Protein AF-A0A3M1FU37-F1 (afdb_monomer)

Foldseek 3Di:
DEEEAPDPCRVVVQVVCVVVVHFGDPDPPDPDQWDAGPVRPDIYGYDHLVCQVVCCVVVVHVYYDHDD

Nearest PDB structures (foldseek):
  6r02-assembly1_G  TM=8.426E-01  e=1.234E-04  Psychrobacter arcticus
  8oy0-assembly1_H  TM=8.400E-01  e=2.272E-04  Acinetobacter baumannii ATCC 17978
  7z8u-assembly1_A-2  TM=8.451E-01  e=6.283E-04  Psychrobacter arcticus
  6fua-assembly1_C-2  TM=8.507E-01  e=2.130E-03  Psychrobacter arcticus 273-4
  7dah-assembly1_A  TM=7.829E-01  e=2.619E-02  Vibrio cholerae M66-2

pLDDT: mean 84.48, std 8.18, range [63.25, 95.06]

Radius of gyration: 10.79 Å; Cα contacts (8 Å, |Δi|>4): 107; chains: 1; bounding box: 22×25×28 Å

Secondary structure (DSSP, 8-state):
-EEEE-SHHHHHHHHHHHHTT----S-S--S-SEEEEGGGTEEEEEE-TTTHHHHHHTTS-SEE----

Structure (mmCIF, N/CA/C/O backbone):
data_AF-A0A3M1FU37-F1
#
_entry.id   AF-A0A3M1FU37-F1
#
loop_
_atom_site.group_PDB
_atom_site.id
_atom_site.type_symbol
_atom_site.label_atom_id
_atom_site.label_alt_id
_atom_site.label_comp_id
_atom_site.label_asym_id
_atom_site.label_entity_id
_atom_site.label_seq_id
_atom_site.pdbx_PDB_ins_code
_atom_site.Cartn_x
_atom_site.Cartn_y
_atom_site.Cartn_z
_atom_site.occupancy
_atom_site.B_iso_or_equiv
_atom_site.auth_seq_id
_atom_site.auth_comp_id
_atom_site.auth_asym_id
_atom_site.auth_atom_id
_atom_site.pdbx_PDB_model_num
ATOM 1 N N . MET A 1 1 ? -8.163 -4.159 2.882 1.00 84.75 1 MET A N 1
ATOM 2 C CA . MET A 1 1 ? -6.701 -4.309 2.993 1.00 84.75 1 MET A CA 1
ATOM 3 C C . MET A 1 1 ? -6.028 -3.487 1.898 1.00 84.75 1 MET A C 1
ATOM 5 O O . MET A 1 1 ? -6.412 -3.601 0.747 1.00 84.75 1 MET A O 1
ATOM 9 N N . PHE A 1 2 ? -5.065 -2.632 2.242 1.00 90.69 2 PHE A N 1
ATOM 10 C CA . PHE A 1 2 ? -4.367 -1.727 1.319 1.00 90.69 2 PHE A CA 1
ATOM 11 C C . PHE A 1 2 ? -2.928 -2.190 1.066 1.00 90.69 2 PHE A C 1
ATOM 13 O O . PHE A 1 2 ? -2.195 -2.433 2.021 1.00 90.69 2 PHE A O 1
ATOM 20 N N . ALA A 1 3 ? -2.478 -2.242 -0.183 1.00 92.69 3 ALA A N 1
ATOM 21 C CA . ALA A 1 3 ? -1.088 -2.488 -0.548 1.00 92.69 3 ALA A CA 1
ATOM 22 C C . ALA A 1 3 ? -0.293 -1.177 -0.612 1.00 92.69 3 ALA A C 1
ATOM 24 O O . ALA A 1 3 ? -0.555 -0.298 -1.435 1.00 92.69 3 ALA A O 1
ATOM 25 N N . LEU A 1 4 ? 0.701 -1.044 0.265 1.00 90.38 4 LEU A N 1
ATOM 26 C CA . LEU A 1 4 ? 1.574 0.122 0.335 1.00 90.38 4 LEU A CA 1
ATOM 27 C C . LEU A 1 4 ? 3.010 -0.227 -0.065 1.00 90.38 4 LEU A C 1
ATOM 29 O O . LEU A 1 4 ? 3.529 -1.272 0.339 1.00 90.38 4 LEU A O 1
ATOM 33 N N . PRO A 1 5 ? 3.690 0.660 -0.808 1.00 89.81 5 PRO A N 1
ATOM 34 C CA . PRO A 1 5 ? 5.058 0.435 -1.233 1.00 89.81 5 PRO A CA 1
ATOM 35 C C . PRO A 1 5 ? 6.018 0.674 -0.061 1.00 89.81 5 PRO A C 1
ATOM 37 O O . PRO A 1 5 ? 5.887 1.644 0.687 1.00 89.81 5 PRO A O 1
ATOM 40 N N . LYS A 1 6 ? 7.037 -0.177 0.084 1.00 85.81 6 LYS A N 1
ATOM 41 C CA . LYS A 1 6 ? 8.188 0.090 0.962 1.00 85.81 6 LYS A CA 1
ATOM 42 C C . LYS A 1 6 ? 9.145 1.115 0.349 1.00 85.81 6 LYS A C 1
ATOM 44 O O . LYS A 1 6 ? 9.297 1.205 -0.867 1.00 85.81 6 LYS A O 1
ATOM 49 N N . GLY A 1 7 ? 9.856 1.841 1.214 1.00 82.00 7 GLY A N 1
ATOM 50 C CA . GLY A 1 7 ? 10.921 2.768 0.827 1.00 82.00 7 GLY A CA 1
ATOM 51 C C . GLY A 1 7 ? 10.427 4.197 0.609 1.00 82.00 7 GLY A C 1
ATOM 52 O O . GLY A 1 7 ? 9.617 4.700 1.381 1.00 82.00 7 GLY A O 1
ATOM 53 N N . ARG A 1 8 ? 10.934 4.864 -0.435 1.00 81.81 8 ARG A N 1
ATOM 54 C CA . ARG A 1 8 ? 10.758 6.312 -0.660 1.00 81.81 8 ARG A CA 1
ATOM 55 C C . ARG A 1 8 ? 9.293 6.752 -0.757 1.00 81.81 8 ARG A C 1
ATOM 57 O O . ARG A 1 8 ? 8.944 7.803 -0.236 1.00 81.81 8 ARG A O 1
ATOM 64 N N . LEU A 1 9 ? 8.447 5.948 -1.402 1.00 84.94 9 LEU A N 1
ATOM 65 C CA . LEU A 1 9 ? 7.024 6.262 -1.563 1.00 84.94 9 LEU A CA 1
ATOM 66 C C . LEU A 1 9 ? 6.219 6.052 -0.280 1.00 84.94 9 LEU A C 1
ATOM 68 O O . LEU A 1 9 ? 5.168 6.663 -0.139 1.00 84.94 9 LEU A O 1
ATOM 72 N N . ALA A 1 10 ? 6.719 5.259 0.672 1.00 85.06 10 ALA A N 1
ATOM 73 C CA . ALA A 1 10 ? 5.974 4.891 1.869 1.00 85.06 10 ALA A CA 1
ATOM 74 C C . ALA A 1 10 ? 5.530 6.133 2.655 1.00 85.06 10 ALA A C 1
ATOM 76 O O . ALA A 1 10 ? 4.351 6.290 2.943 1.00 85.06 10 ALA A O 1
ATOM 77 N N . THR A 1 11 ? 6.443 7.062 2.944 1.00 85.12 11 THR A N 1
ATOM 78 C CA . THR A 1 11 ? 6.126 8.278 3.710 1.00 85.12 11 THR A CA 1
ATOM 79 C C . THR A 1 11 ? 5.094 9.156 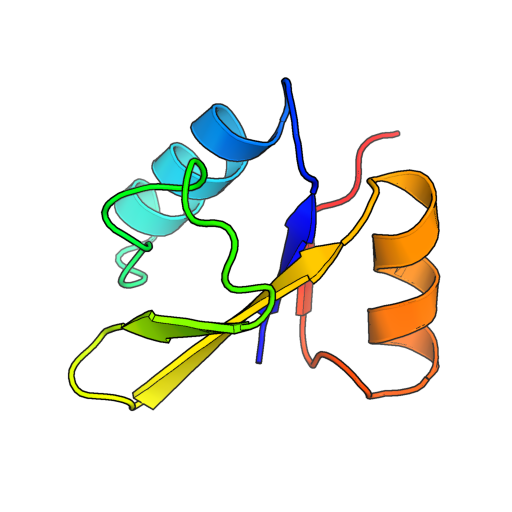2.997 1.00 85.12 11 THR A C 1
ATOM 81 O O . THR A 1 11 ? 4.165 9.657 3.629 1.00 85.12 11 THR A O 1
ATOM 84 N N . THR A 1 12 ? 5.207 9.296 1.674 1.00 88.31 12 THR A N 1
ATOM 85 C CA . THR A 1 12 ? 4.276 10.091 0.859 1.00 88.31 12 THR A CA 1
ATOM 86 C C . THR A 1 12 ? 2.893 9.449 0.791 1.00 88.31 12 THR A C 1
ATOM 88 O O . THR A 1 12 ? 1.895 10.135 1.005 1.00 88.31 12 THR A O 1
ATOM 91 N N . SER A 1 13 ? 2.821 8.136 0.557 1.00 88.62 13 SER A N 1
ATOM 92 C CA . SER A 1 13 ? 1.570 7.370 0.551 1.00 88.62 13 SER A CA 1
ATOM 93 C C . SER A 1 13 ? 0.826 7.498 1.880 1.00 88.62 13 SER A C 1
ATOM 95 O O . SER A 1 13 ? -0.390 7.655 1.911 1.00 88.62 13 SER A O 1
ATOM 97 N N . MET A 1 14 ? 1.562 7.481 2.987 1.00 85.06 14 MET A N 1
ATOM 98 C CA . MET A 1 14 ? 1.006 7.584 4.335 1.00 85.06 14 MET A CA 1
ATOM 99 C C . MET A 1 14 ? 0.479 8.986 4.617 1.00 85.06 14 MET A C 1
ATOM 101 O O . MET A 1 14 ? -0.637 9.136 5.100 1.00 85.06 14 MET A O 1
ATOM 105 N N . ALA A 1 15 ? 1.242 10.017 4.245 1.00 87.50 15 ALA A N 1
ATOM 106 C CA . ALA A 1 15 ? 0.786 11.398 4.340 1.00 87.50 15 ALA A CA 1
ATOM 107 C C . ALA A 1 15 ? -0.471 11.645 3.489 1.00 87.50 15 ALA A C 1
ATOM 109 O O . ALA A 1 15 ? -1.365 12.373 3.918 1.00 87.50 15 ALA A O 1
ATOM 110 N N . PHE A 1 16 ? -0.562 11.028 2.308 1.00 89.00 16 PHE A N 1
ATOM 111 C CA . PHE A 1 16 ? -1.750 11.091 1.458 1.00 89.00 16 PHE A CA 1
ATOM 112 C C . PHE A 1 16 ? -2.968 10.443 2.128 1.00 89.00 16 PHE A C 1
ATOM 114 O O . PHE A 1 16 ? -4.022 11.069 2.204 1.00 89.00 16 PHE A O 1
ATOM 121 N N . LEU A 1 17 ? -2.811 9.237 2.683 1.00 88.06 17 LEU A N 1
ATOM 122 C CA . LEU A 1 17 ? -3.880 8.546 3.409 1.00 88.06 17 LEU A CA 1
ATOM 123 C C . LEU A 1 17 ? -4.362 9.347 4.623 1.00 88.06 17 LEU A C 1
ATOM 125 O O . LEU A 1 17 ? -5.566 9.535 4.784 1.00 88.06 17 LEU A O 1
ATOM 129 N N . THR A 1 18 ? -3.438 9.898 5.414 1.00 86.31 18 THR A N 1
ATOM 130 C CA . THR A 1 18 ? -3.778 10.762 6.552 1.00 86.31 18 THR A CA 1
ATOM 131 C C . THR A 1 18 ? -4.552 12.003 6.105 1.00 86.31 18 THR A C 1
ATOM 133 O O . THR A 1 18 ? -5.546 12.362 6.731 1.00 86.31 18 THR A O 1
ATOM 136 N N . LYS A 1 19 ? -4.147 12.648 5.001 1.00 90.00 19 LYS A N 1
ATOM 137 C CA . LYS A 1 19 ? -4.871 13.801 4.433 1.00 90.00 19 LYS A CA 1
ATOM 138 C C . LYS A 1 19 ? -6.262 13.436 3.918 1.00 90.00 19 LYS A C 1
ATOM 140 O O . LYS A 1 19 ? -7.162 14.263 3.994 1.00 90.00 19 LYS A O 1
ATOM 145 N N . ALA A 1 20 ? -6.442 12.215 3.424 1.00 88.25 20 ALA A N 1
ATOM 146 C CA . ALA A 1 20 ? -7.736 11.688 3.003 1.00 88.25 20 ALA A CA 1
ATOM 147 C C . ALA A 1 20 ? -8.636 11.263 4.184 1.00 88.25 20 ALA A C 1
ATOM 149 O O . ALA A 1 20 ? -9.733 10.761 3.958 1.00 88.25 20 ALA A O 1
ATOM 150 N N . GLY A 1 21 ? -8.187 11.430 5.437 1.00 86.25 21 GLY A N 1
ATOM 151 C CA . GLY A 1 21 ? -8.924 11.001 6.630 1.00 86.25 21 GLY A CA 1
ATOM 152 C C . GLY A 1 21 ? -8.868 9.492 6.887 1.00 86.25 21 GLY A C 1
ATOM 153 O O . GLY A 1 21 ? -9.585 8.986 7.748 1.00 86.25 21 GLY A O 1
ATOM 154 N N . VAL A 1 22 ? -8.015 8.760 6.166 1.00 86.00 22 VAL A N 1
ATOM 155 C CA . VAL A 1 22 ? -7.814 7.321 6.352 1.00 86.00 22 VAL A CA 1
ATOM 156 C C . VAL A 1 22 ? -6.748 7.102 7.424 1.00 86.00 22 VAL A C 1
ATOM 158 O O . VAL A 1 22 ? -5.676 7.705 7.387 1.00 86.00 22 VAL A O 1
ATOM 161 N N . ALA A 1 23 ? -7.024 6.214 8.382 1.00 83.56 23 ALA A N 1
ATOM 162 C CA . ALA A 1 23 ? -6.109 5.920 9.479 1.00 83.56 23 ALA A CA 1
ATOM 163 C C . ALA A 1 23 ? -4.804 5.283 8.969 1.00 83.56 23 ALA A C 1
ATOM 165 O O . ALA A 1 23 ? -4.737 4.078 8.762 1.00 83.56 23 ALA A O 1
ATOM 166 N N . ALA A 1 24 ? -3.745 6.067 8.791 1.00 79.75 24 ALA A N 1
ATOM 167 C CA . ALA A 1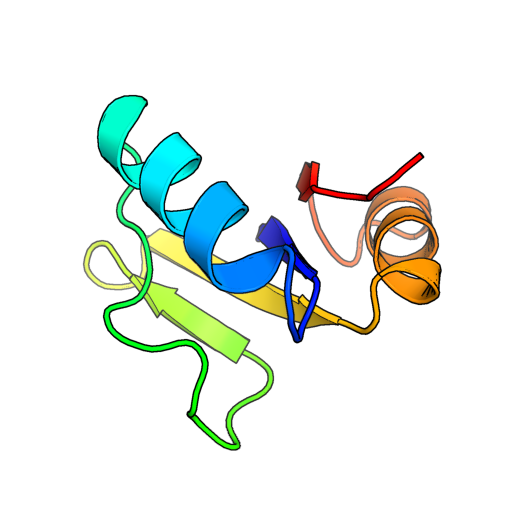 24 ? -2.462 5.561 8.314 1.00 79.75 24 ALA A CA 1
ATOM 168 C C . ALA A 1 24 ? -1.612 4.970 9.467 1.00 79.75 24 ALA A C 1
ATOM 170 O O . ALA A 1 24 ? -1.688 5.451 10.602 1.00 79.75 24 ALA A O 1
ATOM 171 N N . PRO A 1 25 ? -0.797 3.924 9.226 1.00 73.88 25 PRO A N 1
ATOM 172 C CA . PRO A 1 25 ? 0.069 3.355 10.259 1.00 73.88 25 PRO A CA 1
ATOM 173 C C . PRO A 1 25 ? 1.063 4.374 10.854 1.00 73.88 25 PRO A C 1
ATOM 175 O O . PRO A 1 25 ? 1.582 5.245 10.170 1.00 73.88 25 PRO A O 1
ATOM 178 N N . ALA A 1 26 ? 1.406 4.253 12.137 1.00 67.94 26 ALA A N 1
ATOM 179 C CA . ALA A 1 26 ? 2.338 5.201 12.763 1.00 67.94 26 ALA A CA 1
ATOM 180 C C . ALA A 1 26 ? 3.786 5.072 12.243 1.00 67.94 26 ALA A C 1
ATOM 182 O O . ALA A 1 26 ? 4.569 6.014 12.327 1.00 67.94 26 ALA A O 1
ATOM 183 N N . SER A 1 27 ? 4.167 3.899 11.720 1.00 68.06 27 SER A N 1
ATOM 184 C CA . SER A 1 27 ? 5.509 3.664 11.191 1.00 68.06 27 SER A CA 1
ATOM 185 C C . SER A 1 27 ? 5.530 2.563 10.137 1.00 68.06 27 SER A C 1
ATOM 187 O O . SER A 1 27 ? 4.946 1.494 10.308 1.00 68.06 27 SER A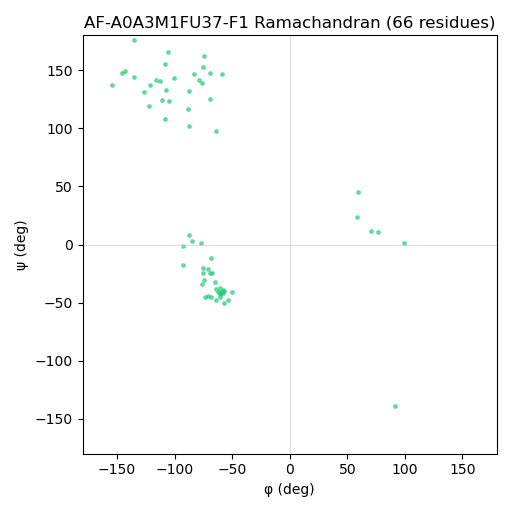 O 1
ATOM 189 N N . THR A 1 28 ? 6.276 2.821 9.068 1.00 67.12 28 THR A N 1
ATOM 190 C CA . THR A 1 28 ? 6.609 1.881 7.987 1.00 67.12 28 THR A CA 1
ATOM 191 C C . THR A 1 28 ? 7.930 1.146 8.243 1.00 67.12 28 THR A C 1
ATOM 193 O O . THR A 1 28 ? 8.326 0.282 7.462 1.00 67.12 28 THR A O 1
ATOM 196 N N . ASN A 1 29 ? 8.600 1.456 9.360 1.00 63.25 29 ASN A N 1
ATOM 197 C CA . ASN A 1 29 ? 9.891 0.891 9.761 1.00 63.25 29 ASN A CA 1
ATOM 198 C C . ASN A 1 29 ? 9.750 -0.418 10.567 1.00 63.25 29 ASN A C 1
ATOM 200 O O . ASN A 1 29 ? 10.711 -0.935 11.133 1.00 63.25 29 ASN A O 1
ATOM 204 N N . SER A 1 30 ? 8.533 -0.956 10.650 1.00 66.06 30 SER A N 1
ATOM 205 C CA . SER A 1 30 ? 8.266 -2.230 11.307 1.00 66.06 30 SER A CA 1
ATOM 206 C C . SER A 1 30 ? 8.658 -3.401 10.402 1.00 66.06 30 SER A C 1
ATOM 208 O O . SER A 1 30 ? 8.407 -3.399 9.196 1.00 66.06 30 SER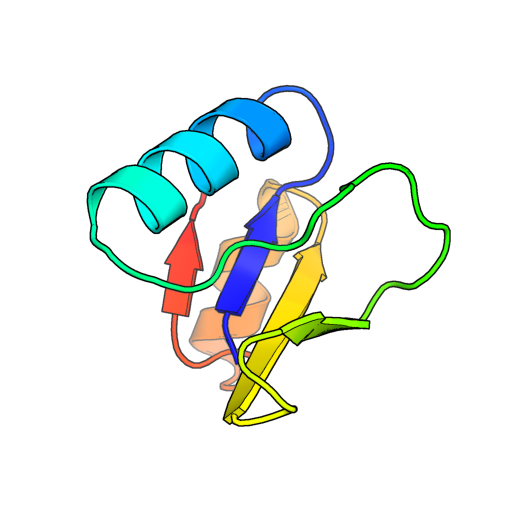 A O 1
ATOM 210 N N . ARG A 1 31 ? 9.223 -4.462 10.992 1.00 67.38 31 ARG A N 1
ATOM 211 C CA . ARG A 1 31 ? 9.438 -5.748 10.299 1.00 67.38 31 ARG A CA 1
ATOM 212 C C . ARG A 1 31 ? 8.126 -6.472 9.977 1.00 67.38 31 ARG A C 1
ATOM 214 O O . ARG A 1 31 ? 8.141 -7.432 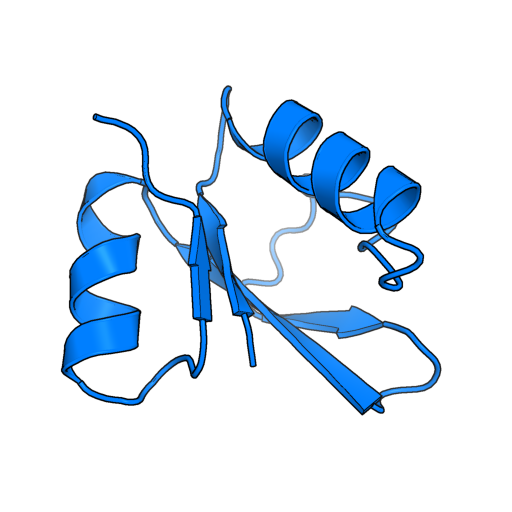9.213 1.00 67.38 31 ARG A O 1
ATOM 221 N N . LYS A 1 32 ? 6.997 -6.020 10.534 1.00 70.31 32 LYS A N 1
ATOM 222 C CA . LYS A 1 32 ? 5.675 -6.561 10.214 1.00 70.31 32 LYS A CA 1
ATOM 223 C C . LYS A 1 32 ? 5.285 -6.177 8.788 1.00 70.31 32 LYS A C 1
ATOM 225 O O . LYS A 1 32 ? 5.286 -5.006 8.426 1.00 70.31 32 LYS A O 1
ATOM 230 N N . LEU A 1 33 ? 4.963 -7.189 7.987 1.00 73.00 33 LEU A N 1
ATOM 231 C CA . LEU A 1 33 ? 4.459 -7.022 6.623 1.00 73.00 33 LEU A CA 1
ATOM 232 C C . LEU A 1 33 ? 3.005 -6.557 6.610 1.00 73.00 33 LEU A C 1
ATOM 234 O O . LEU A 1 33 ? 2.623 -5.835 5.699 1.00 73.00 33 LEU A O 1
ATOM 238 N N . VAL A 1 34 ? 2.230 -6.939 7.628 1.00 81.75 34 VAL A N 1
ATOM 239 C CA . VAL A 1 34 ? 0.837 -6.527 7.794 1.00 81.75 34 VAL A CA 1
ATOM 240 C C . VAL A 1 34 ? 0.730 -5.584 8.987 1.00 81.75 34 VAL A C 1
ATOM 242 O O . VAL A 1 34 ? 1.160 -5.916 10.095 1.00 81.75 34 VAL A O 1
ATOM 245 N N . LEU A 1 35 ? 0.184 -4.396 8.752 1.00 83.31 35 LEU A N 1
ATOM 246 C CA . LEU A 1 35 ? -0.086 -3.374 9.759 1.00 83.31 35 LEU A CA 1
ATOM 247 C C . LEU A 1 35 ? -1.594 -3.154 9.834 1.00 83.31 35 LEU A C 1
ATOM 249 O O . LEU A 1 35 ? -2.267 -3.139 8.813 1.00 83.31 35 LEU A O 1
ATOM 253 N N . THR A 1 36 ? -2.126 -2.955 11.031 1.00 82.56 36 THR A N 1
ATOM 254 C CA . THR A 1 36 ? -3.551 -2.681 11.249 1.00 82.56 36 THR A CA 1
ATOM 255 C C . THR A 1 36 ? -3.717 -1.345 11.952 1.00 82.56 36 THR A C 1
ATOM 257 O O . THR A 1 36 ? -2.971 -1.042 12.886 1.00 82.56 36 THR A O 1
ATOM 260 N N . THR A 1 37 ? -4.687 -0.547 11.521 1.00 80.75 37 THR A N 1
ATOM 261 C CA . THR A 1 37 ? -4.986 0.781 12.074 1.00 80.75 37 THR A CA 1
ATOM 262 C C . THR A 1 37 ? -6.491 0.957 12.276 1.00 80.75 37 THR A C 1
ATOM 264 O O . THR A 1 37 ? -7.275 0.058 11.963 1.00 80.75 37 THR A O 1
ATOM 267 N N . GLY A 1 38 ? -6.902 2.094 12.854 1.00 70.25 38 GLY A N 1
ATOM 268 C CA . GLY A 1 38 ? -8.323 2.408 13.035 1.00 70.25 38 GLY A CA 1
ATOM 269 C C . GLY A 1 38 ? -9.042 1.358 13.885 1.00 70.25 38 GLY A C 1
ATOM 270 O O . GLY A 1 38 ? -10.080 0.845 13.482 1.00 70.25 38 GLY A O 1
ATOM 271 N N . ALA A 1 39 ? -8.430 0.954 15.005 1.00 69.75 39 ALA A N 1
ATOM 272 C CA . ALA A 1 39 ? -8.913 -0.123 15.877 1.00 69.75 39 ALA A CA 1
ATOM 273 C C . ALA A 1 39 ? -9.083 -1.501 15.190 1.00 69.75 39 ALA A C 1
ATOM 275 O O . ALA A 1 39 ? -9.828 -2.346 15.672 1.00 69.75 39 ALA A O 1
ATOM 276 N N . GLY A 1 40 ? -8.369 -1.747 14.083 1.00 70.19 40 GLY A N 1
ATOM 277 C CA . GLY A 1 40 ? -8.375 -3.031 13.369 1.00 70.19 40 GLY A CA 1
ATOM 278 C C . GLY A 1 40 ? -9.288 -3.073 12.144 1.00 70.19 40 GLY A C 1
ATOM 279 O O . GLY A 1 40 ? -9.347 -4.099 11.476 1.00 70.19 40 GLY A O 1
ATOM 280 N N . THR A 1 41 ? -9.956 -1.967 11.812 1.00 79.38 41 THR A N 1
ATOM 281 C CA . THR A 1 41 ? -10.840 -1.879 10.637 1.00 79.38 41 THR A CA 1
ATOM 282 C C . THR A 1 41 ? -10.080 -1.765 9.318 1.00 79.38 41 THR A C 1
ATOM 284 O O . THR A 1 41 ? -10.601 -2.160 8.276 1.00 79.38 41 THR A O 1
ATOM 287 N N . ILE A 1 42 ? -8.840 -1.262 9.342 1.00 84.19 42 ILE A N 1
ATOM 288 C CA . ILE A 1 42 ? -8.029 -1.079 8.137 1.00 84.19 42 ILE A CA 1
ATOM 289 C C . ILE A 1 42 ? -6.718 -1.851 8.264 1.00 84.19 42 ILE A C 1
ATOM 291 O O . ILE A 1 42 ? -5.906 -1.600 9.154 1.00 84.19 42 ILE A O 1
ATOM 295 N N . GLY A 1 43 ? -6.512 -2.797 7.347 1.00 87.81 43 GLY A N 1
ATOM 296 C CA . GLY A 1 43 ? -5.265 -3.543 7.193 1.00 87.81 43 GLY A CA 1
ATOM 297 C C . GLY A 1 43 ? -4.413 -2.997 6.050 1.00 87.81 43 GLY A C 1
ATOM 298 O O . GLY A 1 43 ? -4.945 -2.631 5.004 1.00 87.81 43 GL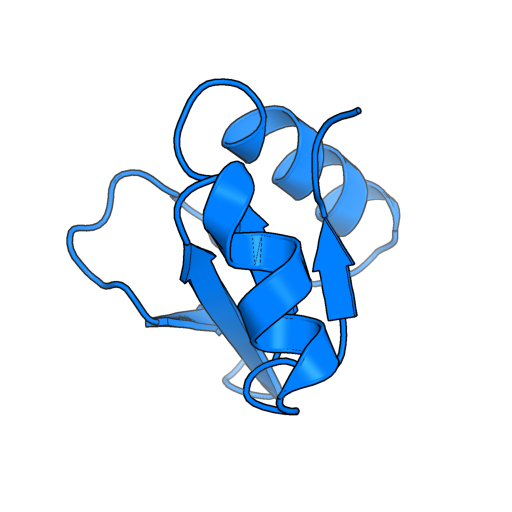Y A O 1
ATOM 299 N N . TYR A 1 44 ? -3.097 -3.001 6.225 1.00 88.56 44 TYR A N 1
ATOM 300 C CA . TYR A 1 44 ? -2.093 -2.573 5.258 1.00 88.56 44 TYR A CA 1
ATOM 301 C C . TYR A 1 44 ? -1.071 -3.677 5.046 1.00 88.56 44 TYR A C 1
ATOM 303 O O . TYR A 1 44 ? -0.511 -4.176 6.019 1.00 88.56 44 TYR A O 1
ATOM 311 N N . VAL A 1 45 ? -0.774 -4.009 3.795 1.00 89.75 45 VAL A N 1
ATOM 312 C CA . VAL A 1 45 ? 0.336 -4.879 3.420 1.00 89.75 45 VAL A CA 1
ATOM 313 C C . VAL A 1 45 ? 1.464 -4.048 2.832 1.00 89.75 45 VAL A C 1
ATOM 315 O O . VAL A 1 45 ? 1.282 -3.293 1.881 1.00 89.75 45 VAL A O 1
ATOM 318 N N . MET A 1 46 ? 2.648 -4.164 3.419 1.00 88.50 46 MET A N 1
ATOM 319 C CA . MET A 1 46 ? 3.841 -3.501 2.921 1.00 88.50 46 MET A CA 1
ATOM 320 C C . MET A 1 46 ? 4.535 -4.371 1.872 1.00 88.50 46 MET A C 1
ATOM 322 O O . MET A 1 46 ? 5.270 -5.299 2.218 1.00 88.50 46 MET A O 1
ATOM 326 N N . ALA A 1 47 ? 4.348 -4.035 0.600 1.00 88.94 47 ALA A N 1
ATOM 327 C CA . ALA A 1 47 ? 4.933 -4.736 -0.539 1.00 88.94 47 ALA A CA 1
ATOM 328 C C . ALA A 1 47 ? 6.088 -3.934 -1.164 1.00 88.94 47 ALA A C 1
ATOM 330 O O . ALA A 1 47 ? 6.285 -2.746 -0.884 1.00 88.94 47 ALA A O 1
ATOM 331 N N . LYS A 1 48 ? 6.895 -4.569 -2.023 1.00 88.31 48 LYS A N 1
ATOM 332 C CA . LYS A 1 48 ? 7.814 -3.800 -2.879 1.00 88.31 48 LYS A CA 1
ATOM 333 C C . LYS A 1 48 ? 6.977 -3.029 -3.907 1.00 88.31 48 LYS A C 1
ATOM 335 O O . LYS A 1 48 ? 5.963 -3.563 -4.341 1.00 88.31 48 LYS A O 1
ATOM 340 N N . PRO A 1 49 ? 7.398 -1.830 -4.350 1.00 87.75 49 PRO A N 1
ATOM 341 C CA . PRO A 1 49 ? 6.627 -1.027 -5.305 1.00 87.75 49 PRO A CA 1
ATOM 342 C C . PRO A 1 49 ? 6.176 -1.803 -6.550 1.00 87.75 49 PRO A C 1
ATOM 344 O O . PRO A 1 49 ? 5.030 -1.682 -6.959 1.00 87.75 49 PRO A O 1
ATOM 347 N N . LYS A 1 50 ? 7.057 -2.657 -7.085 1.00 89.06 50 LYS A N 1
ATOM 348 C CA . LYS A 1 50 ? 6.778 -3.529 -8.234 1.00 89.06 50 LYS A CA 1
ATOM 349 C C . LYS A 1 50 ? 5.749 -4.635 -7.971 1.00 89.06 50 LYS A C 1
ATOM 351 O O . LYS A 1 50 ? 5.133 -5.111 -8.909 1.00 89.06 50 LYS A O 1
ATOM 356 N N . ASP A 1 51 ? 5.584 -5.041 -6.714 1.00 91.69 51 ASP A N 1
ATOM 357 C CA . ASP A 1 51 ? 4.688 -6.130 -6.329 1.00 91.69 51 ASP A CA 1
ATOM 358 C C . ASP A 1 51 ? 3.297 -5.576 -5.956 1.00 91.69 51 ASP A C 1
ATOM 360 O O . ASP A 1 51 ? 2.328 -6.322 -5.948 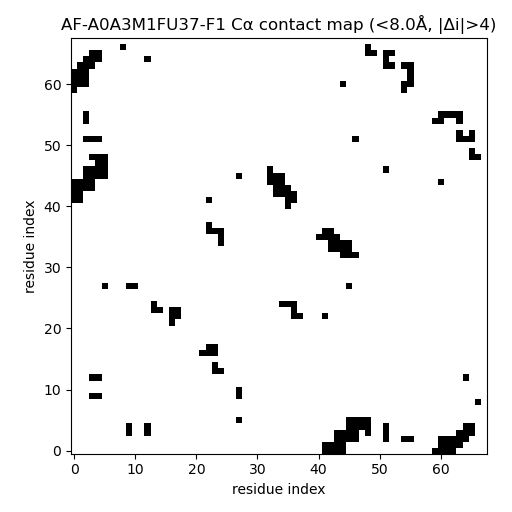1.00 91.69 51 ASP A O 1
ATOM 364 N N . VAL A 1 52 ? 3.158 -4.269 -5.678 1.00 91.94 52 VAL A N 1
ATOM 365 C CA . VAL A 1 52 ? 1.867 -3.646 -5.316 1.00 91.94 52 VAL A CA 1
ATOM 366 C C . VAL A 1 52 ? 0.759 -3.927 -6.347 1.00 91.94 52 VAL A C 1
ATOM 368 O O . VAL A 1 52 ? -0.313 -4.349 -5.911 1.00 91.94 52 VAL A O 1
ATOM 371 N N . PRO A 1 53 ? 0.971 -3.763 -7.672 1.00 92.94 53 PRO A N 1
ATOM 372 C CA . PRO A 1 53 ? -0.058 -4.078 -8.664 1.00 92.94 53 PRO A CA 1
ATOM 373 C C . PRO A 1 53 ? -0.488 -5.545 -8.609 1.00 92.94 53 PRO A C 1
ATOM 375 O O . PRO A 1 53 ? -1.680 -5.827 -8.616 1.00 92.94 53 PRO A O 1
ATOM 378 N N . THR A 1 54 ? 0.464 -6.468 -8.443 1.00 94.12 54 THR A N 1
ATOM 379 C CA . THR A 1 54 ? 0.193 -7.909 -8.346 1.00 94.12 54 THR A CA 1
ATOM 380 C C . THR A 1 54 ? -0.705 -8.243 -7.156 1.00 94.12 54 THR A C 1
ATOM 382 O O . THR A 1 54 ? -1.612 -9.060 -7.287 1.00 94.12 54 THR A O 1
ATOM 385 N N . TYR A 1 55 ? -0.495 -7.599 -6.002 1.00 92.69 55 TYR A N 1
ATOM 386 C CA . TYR A 1 55 ? -1.345 -7.804 -4.822 1.00 92.69 55 TYR A CA 1
ATOM 387 C C . TYR A 1 55 ? -2.790 -7.358 -5.062 1.00 92.69 55 TYR A C 1
ATOM 389 O O . TYR A 1 55 ? -3.708 -8.021 -4.584 1.00 92.69 55 TYR A O 1
ATOM 397 N N . VAL A 1 56 ? -2.990 -6.255 -5.786 1.00 93.62 56 VAL A N 1
ATOM 398 C CA . VAL A 1 56 ? -4.331 -5.753 -6.118 1.00 93.62 56 VAL A CA 1
ATOM 399 C C . VAL A 1 56 ? -4.992 -6.631 -7.179 1.00 93.62 56 VAL A C 1
ATOM 401 O O . VAL A 1 56 ? -6.134 -7.042 -7.016 1.00 93.62 56 VAL A O 1
ATOM 404 N N . GLU A 1 57 ? -4.254 -6.989 -8.228 1.00 95.06 57 GLU A N 1
ATOM 405 C CA . GLU A 1 57 ? -4.722 -7.844 -9.324 1.00 95.06 57 GLU A CA 1
ATOM 406 C C . GLU A 1 57 ? -5.208 -9.214 -8.834 1.00 95.06 57 GLU A C 1
ATOM 408 O O . GLU A 1 57 ? -6.248 -9.699 -9.269 1.00 95.06 57 GLU A O 1
ATOM 413 N N . HIS A 1 58 ? -4.488 -9.821 -7.888 1.00 94.75 58 HIS A N 1
ATOM 414 C CA . 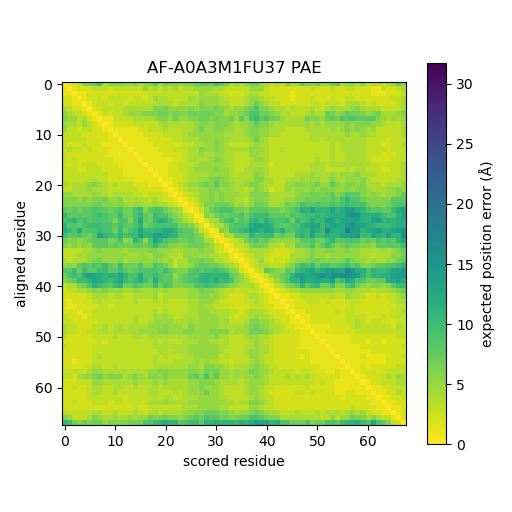HIS A 1 58 ? -4.836 -11.131 -7.330 1.00 94.75 58 HIS A CA 1
ATOM 415 C C . HIS A 1 58 ? -5.853 -11.052 -6.175 1.00 94.75 58 HIS A C 1
ATOM 417 O O . HIS A 1 58 ? -6.153 -12.073 -5.558 1.00 94.75 58 HIS A O 1
ATOM 423 N N . GLY A 1 59 ? -6.353 -9.859 -5.831 1.00 91.56 59 GLY A N 1
ATOM 424 C CA . GLY A 1 59 ? -7.307 -9.660 -4.733 1.00 91.56 59 GLY A CA 1
ATOM 425 C C . GLY A 1 59 ? -6.723 -9.856 -3.327 1.00 91.56 59 GLY A C 1
ATOM 426 O O . GLY A 1 59 ? -7.465 -9.914 -2.351 1.00 91.56 59 GLY A O 1
ATOM 427 N N . ALA A 1 60 ? -5.396 -9.943 -3.190 1.00 90.38 60 ALA A N 1
ATOM 428 C CA . ALA A 1 60 ? -4.726 -9.989 -1.887 1.00 90.38 60 ALA A CA 1
ATOM 429 C C . ALA A 1 60 ? -4.776 -8.629 -1.157 1.00 90.38 60 ALA A C 1
ATOM 431 O O . ALA A 1 60 ? -4.612 -8.562 0.065 1.00 90.38 60 ALA A O 1
ATOM 432 N N . ALA A 1 61 ? -4.988 -7.542 -1.901 1.00 92.69 61 ALA A N 1
ATOM 433 C CA . ALA A 1 61 ? -5.325 -6.221 -1.393 1.00 92.69 61 ALA A CA 1
ATOM 434 C C . ALA A 1 61 ? -6.462 -5.616 -2.226 1.00 92.69 61 ALA A C 1
ATOM 436 O O . ALA A 1 61 ? -6.494 -5.778 -3.439 1.00 92.69 61 ALA A O 1
ATOM 437 N N . ASP A 1 62 ? -7.354 -4.869 -1.582 1.00 92.19 62 ASP A N 1
ATOM 438 C CA . ASP A 1 62 ? -8.481 -4.213 -2.253 1.00 92.19 62 ASP A CA 1
ATOM 439 C C . ASP A 1 62 ? -8.029 -2.970 -3.031 1.00 92.19 62 ASP A C 1
ATOM 441 O O . ASP A 1 62 ? -8.587 -2.620 -4.065 1.00 92.19 62 ASP A O 1
ATOM 445 N N . LEU A 1 63 ? -7.019 -2.268 -2.511 1.00 90.75 63 LEU A N 1
ATOM 446 C CA . LEU A 1 63 ? -6.506 -1.010 -3.052 1.00 90.75 63 LEU A CA 1
ATOM 447 C C . LEU A 1 63 ? -4.989 -0.966 -2.897 1.00 90.75 63 LEU A C 1
ATOM 449 O O . LEU A 1 63 ? -4.457 -1.502 -1.927 1.00 90.75 63 LEU A O 1
ATOM 453 N N . GLY A 1 64 ? -4.280 -0.293 -3.802 1.00 91.12 64 GLY A N 1
ATOM 454 C CA . GLY A 1 64 ? -2.823 -0.181 -3.740 1.00 91.12 64 GLY A CA 1
ATOM 455 C C . GLY A 1 64 ? -2.296 1.156 -4.244 1.00 91.12 64 GLY A C 1
ATOM 456 O O . GLY A 1 64 ? -2.874 1.756 -5.144 1.00 91.12 64 GLY A O 1
ATOM 457 N N . ILE A 1 65 ? -1.188 1.623 -3.660 1.00 90.50 65 ILE A N 1
ATOM 458 C CA . ILE A 1 65 ? -0.456 2.805 -4.140 1.00 90.50 65 ILE A CA 1
ATOM 459 C C . ILE A 1 65 ? 0.854 2.331 -4.770 1.00 90.50 65 ILE A C 1
ATOM 461 O O . ILE A 1 65 ? 1.769 1.908 -4.066 1.00 90.50 65 ILE A O 1
ATOM 465 N N . CYS A 1 66 ? 0.963 2.399 -6.094 1.00 88.88 66 CYS A N 1
ATOM 466 C CA . CYS A 1 66 ? 2.192 2.089 -6.820 1.00 88.88 66 CYS A CA 1
ATOM 467 C C . CYS A 1 66 ? 2.831 3.363 -7.387 1.00 88.88 66 CYS A C 1
ATOM 469 O O . CYS A 1 66 ? 2.16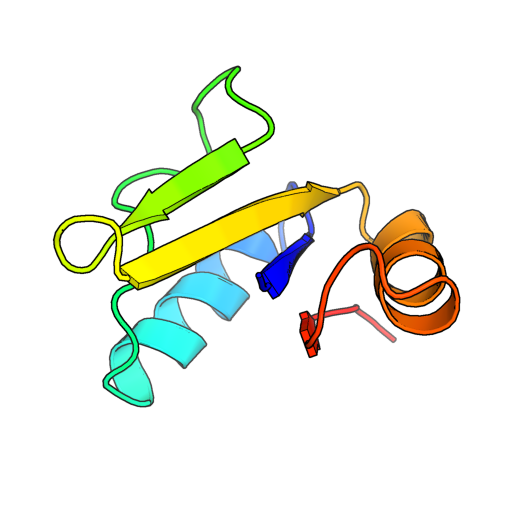9 4.382 -7.578 1.00 88.88 66 CYS A O 1
ATOM 471 N N . GLY A 1 67 ? 4.144 3.311 -7.615 1.00 83.94 67 GLY A N 1
ATOM 472 C CA . GLY A 1 67 ? 4.805 4.305 -8.458 1.00 83.94 67 GLY A CA 1
ATOM 473 C C . GLY A 1 67 ? 4.481 4.057 -9.932 1.00 83.94 67 GLY A C 1
ATOM 474 O O . GLY A 1 67 ? 4.045 2.958 -10.279 1.00 83.94 67 GLY A O 1
ATOM 475 N N . LEU A 1 68 ? 4.706 5.081 -10.757 1.00 78.06 68 LEU A N 1
ATOM 476 C CA . LEU A 1 68 ? 4.810 4.946 -12.212 1.00 78.06 68 LEU A CA 1
ATOM 477 C C . LEU A 1 68 ? 6.146 4.302 -12.598 1.00 78.06 68 LEU A C 1
ATOM 479 O O . LEU A 1 68 ? 7.143 4.560 -11.879 1.00 78.06 68 LEU A O 1
#

Solvent-accessible surface area (backbone atoms only — not comparable to full-atom values): 3911 Å² total; per-residue (Å²): 74,33,24,38,25,58,66,84,56,32,64,56,55,39,54,50,33,45,73,71,72,42,68,52,73,96,63,88,87,55,91,60,50,66,46,68,22,70,95,64,78,43,39,35,36,60,32,52,43,86,47,19,60,56,35,35,75,71,62,77,12,80,41,56,54,58,76,136

Mean predicted aligned error: 4.56 Å

Sequence (68 aa):
MFALPKGRLATTSMAFLTKAGVAAPASTNSRKLVLTTGAGTIGYVMAKPKDVPTYVEHGAADLGICGL